Protein AF-A0A970D3V6-F1 (afdb_monomer)

Solvent-accessible surface area (backbone atoms only — not comparable to full-atom values): 8444 Å² total; per-residue (Å²): 132,86,83,73,54,70,71,57,51,52,51,54,49,54,52,52,52,50,53,51,51,52,51,53,50,52,52,57,68,70,56,86,76,81,55,72,66,57,55,46,49,31,16,37,18,35,19,80,87,49,75,57,81,50,61,59,94,87,51,93,81,61,72,63,50,63,55,101,52,91,76,58,68,65,60,57,50,52,28,45,12,22,45,81,93,48,47,77,53,58,67,43,29,50,59,35,32,76,75,45,95,59,78,54,64,64,36,56,51,45,29,49,54,30,36,77,39,47,75,44,77,59,76,62,60,63,46,51,54,54,52,51,53,48,52,53,49,53,52,50,53,66,73,74,106

Sequence (145 aa):
MNNLKPKTLFIFFFMLLFLQLALLLFYMYNKASYTPDEILSYGLSNSTKSLFLYPHPWKRNQKSTNFNDWIPGRTIEEYVTVQENERFSYKNTWQNQEQDTHPPLYYLILHTICSFFPETFSKWQGFSINILCFVLTQILLFTIG

Foldseek 3Di:
DDDDDPVRVVVVLVVVLVVVVVVLVVVLVVDDDDDPVLLLLLLLQAPPDDSDCADDPPDPDDDGRNPPDDDDPVNSLNSRAHAQVCQLVCPSSVVSVVVPPDDSVLSNQLSNLRSVVGSDDDSCSSVVVVSVVVVVVSVVVVVVD

Structure (mmCIF, N/CA/C/O backbone):
data_AF-A0A970D3V6-F1
#
_entry.id   AF-A0A970D3V6-F1
#
loop_
_atom_site.group_PDB
_atom_site.id
_atom_site.type_symbol
_atom_site.label_atom_id
_atom_site.label_alt_id
_atom_site.label_comp_id
_atom_site.label_asym_id
_atom_site.label_entity_id
_atom_site.label_seq_id
_atom_site.pdbx_PDB_ins_code
_atom_site.Cartn_x
_atom_site.Cartn_y
_atom_site.Cartn_z
_atom_site.occupancy
_atom_site.B_iso_or_equiv
_atom_site.auth_seq_id
_atom_site.auth_comp_id
_atom_site.auth_asym_id
_atom_site.auth_atom_id
_atom_site.pdbx_PDB_model_num
ATOM 1 N N . MET A 1 1 ? -18.665 6.112 39.360 1.00 42.66 1 MET A N 1
ATOM 2 C CA . MET A 1 1 ? -18.462 6.192 37.896 1.00 42.66 1 MET A CA 1
ATOM 3 C C . MET A 1 1 ? -19.825 6.032 37.248 1.00 42.66 1 MET A C 1
ATOM 5 O O . MET A 1 1 ? -20.491 5.047 37.533 1.00 42.66 1 MET A O 1
ATOM 9 N N . ASN A 1 2 ? -20.300 7.028 36.500 1.00 49.81 2 ASN A N 1
ATOM 10 C CA . ASN A 1 2 ? -21.618 6.961 35.863 1.00 49.81 2 ASN A CA 1
ATOM 11 C C . ASN A 1 2 ? -21.582 5.907 34.749 1.00 49.81 2 ASN A C 1
ATOM 13 O O . ASN A 1 2 ? -20.818 6.061 33.800 1.00 49.81 2 ASN A O 1
ATOM 17 N N . ASN A 1 3 ? -22.393 4.851 34.858 1.00 64.50 3 ASN A N 1
ATOM 18 C CA . ASN A 1 3 ? -22.535 3.853 33.799 1.00 64.50 3 ASN A CA 1
ATOM 19 C C . ASN A 1 3 ? -23.220 4.509 32.591 1.00 64.50 3 ASN A C 1
ATOM 21 O O . ASN A 1 3 ? -24.435 4.721 32.584 1.00 64.50 3 ASN A O 1
ATOM 25 N N . LEU A 1 4 ? -22.426 4.881 31.585 1.00 70.88 4 LEU A N 1
ATOM 26 C CA . LEU A 1 4 ? -22.928 5.371 30.305 1.00 70.88 4 LEU A CA 1
ATOM 27 C C . LEU A 1 4 ? -23.812 4.296 29.662 1.00 70.88 4 LEU A C 1
ATOM 29 O O . LEU A 1 4 ? -23.483 3.111 29.668 1.00 70.88 4 LEU A O 1
ATOM 33 N N . LYS A 1 5 ? -24.947 4.706 29.086 1.00 78.38 5 LYS A N 1
ATOM 34 C CA . LYS A 1 5 ? -25.810 3.789 28.329 1.00 78.38 5 LYS A CA 1
ATOM 35 C C . LYS A 1 5 ? -25.067 3.314 27.070 1.00 78.38 5 LYS A C 1
ATOM 37 O O . LYS A 1 5 ? -24.387 4.130 26.445 1.00 78.38 5 LYS A O 1
ATOM 42 N N . PRO A 1 6 ? -25.265 2.061 26.621 1.00 79.25 6 PRO A N 1
ATOM 43 C CA . PRO A 1 6 ? -24.527 1.493 25.488 1.00 79.25 6 PRO A CA 1
ATOM 44 C C . PRO A 1 6 ? -24.649 2.352 24.222 1.00 79.25 6 PRO A C 1
ATOM 46 O O . PRO A 1 6 ? -2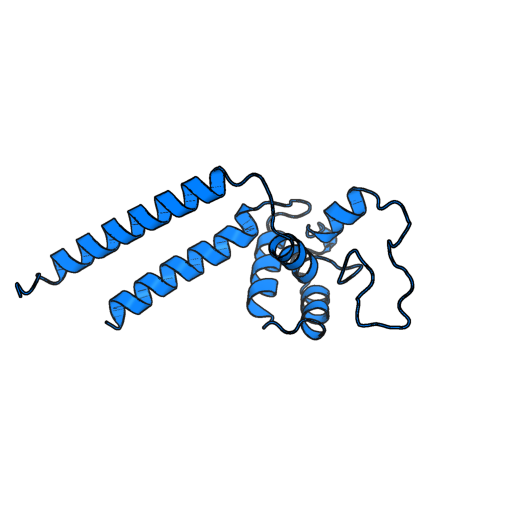3.652 2.654 23.580 1.00 79.25 6 PRO A O 1
ATOM 49 N N . LYS A 1 7 ? -25.848 2.870 23.920 1.00 85.88 7 LYS A N 1
ATOM 50 C CA . LYS A 1 7 ? -26.072 3.773 22.774 1.00 85.88 7 LYS A CA 1
ATOM 51 C C . LYS A 1 7 ? -25.219 5.045 22.827 1.00 85.88 7 LYS A C 1
ATOM 53 O O . LYS A 1 7 ? -24.722 5.491 21.802 1.00 85.88 7 LYS A O 1
ATOM 58 N N . THR A 1 8 ? -25.050 5.624 24.014 1.00 89.00 8 THR A N 1
ATOM 59 C CA . THR A 1 8 ? -24.238 6.829 24.210 1.00 89.00 8 THR A CA 1
ATOM 60 C C . THR A 1 8 ? -22.760 6.527 23.965 1.00 89.00 8 THR A C 1
ATOM 62 O O . THR A 1 8 ? -22.088 7.312 23.306 1.00 89.00 8 THR A O 1
ATOM 65 N N . LEU A 1 9 ? -22.276 5.367 24.417 1.00 90.44 9 LEU A N 1
ATOM 66 C CA . LEU A 1 9 ? -20.898 4.926 24.198 1.00 90.44 9 LEU A CA 1
ATOM 67 C C . LEU A 1 9 ? -20.578 4.736 22.703 1.00 90.44 9 LEU A C 1
ATOM 69 O O . LEU A 1 9 ? -19.562 5.243 22.236 1.00 90.44 9 LEU A O 1
ATOM 73 N N . PHE A 1 10 ? -21.471 4.094 21.940 1.00 92.62 10 PHE A N 1
ATOM 74 C CA . PHE A 1 10 ? -21.315 3.948 20.485 1.00 92.62 10 PHE A CA 1
ATOM 75 C C . PHE A 1 10 ? -21.230 5.301 19.769 1.00 92.62 10 PHE A C 1
ATOM 77 O O . PHE A 1 10 ? -20.381 5.484 18.900 1.00 92.62 10 PHE A O 1
ATOM 84 N N . ILE A 1 11 ? -22.083 6.262 20.139 1.00 94.31 11 ILE A N 1
ATOM 85 C CA . ILE A 1 11 ? -22.056 7.607 19.544 1.00 94.31 11 ILE A CA 1
ATOM 86 C C . ILE A 1 11 ? -20.701 8.274 19.800 1.00 94.31 11 ILE A C 1
ATOM 88 O O . ILE A 1 11 ? -20.082 8.767 18.860 1.00 94.31 11 ILE A O 1
ATOM 92 N N . PHE A 1 12 ? -20.211 8.242 21.044 1.00 94.88 12 PHE A N 1
ATOM 93 C CA . PHE A 1 12 ? -18.897 8.797 21.378 1.00 94.88 12 PHE A CA 1
ATOM 94 C C . PHE A 1 12 ? -17.765 8.119 20.603 1.00 94.88 12 PHE A C 1
ATOM 96 O O . PHE A 1 12 ? -16.889 8.812 20.087 1.00 94.88 12 PHE A O 1
ATOM 103 N N . PHE A 1 13 ? -17.804 6.792 20.471 1.00 95.56 13 PHE A N 1
ATOM 104 C CA . PHE A 1 13 ? -16.824 6.044 19.689 1.00 95.56 13 PHE A CA 1
ATOM 105 C C . PHE A 1 13 ? -16.799 6.489 18.222 1.00 95.56 13 PHE A C 1
ATOM 107 O O . PHE A 1 13 ? -15.741 6.856 17.716 1.00 95.56 13 PHE A O 1
ATOM 114 N N . PHE A 1 14 ? -17.952 6.531 17.546 1.00 95.94 14 PHE A N 1
ATOM 115 C CA . PHE A 1 14 ? -18.006 6.943 16.140 1.00 95.94 14 PHE A CA 1
ATOM 116 C C . PHE A 1 14 ? -17.614 8.409 15.935 1.00 95.94 14 PHE A C 1
ATOM 118 O O . PHE A 1 14 ? -16.956 8.725 14.946 1.00 95.94 14 PHE A O 1
ATOM 125 N N . MET A 1 15 ? -17.957 9.301 16.871 1.00 97.31 15 MET A N 1
ATOM 126 C CA . MET A 1 15 ? -17.492 10.692 16.836 1.00 97.31 15 MET A CA 1
ATOM 127 C C . MET A 1 15 ? -15.967 10.786 16.948 1.00 97.31 15 MET A C 1
ATOM 129 O O . MET A 1 15 ? -15.340 11.534 16.196 1.00 97.31 15 MET A O 1
ATOM 133 N N . LEU A 1 16 ? -15.363 10.020 17.860 1.00 97.19 16 LEU 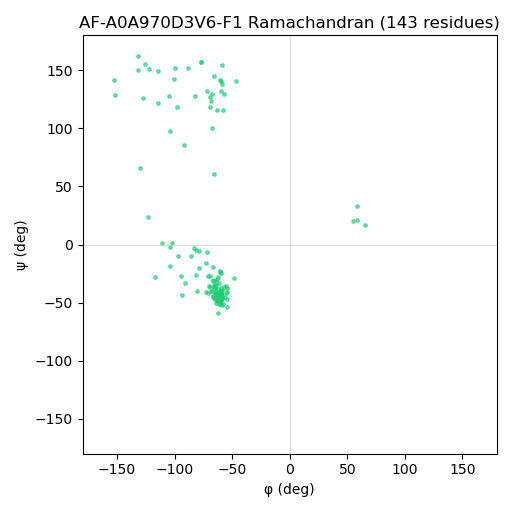A N 1
ATOM 134 C CA . LEU A 1 16 ? -13.914 9.999 18.043 1.00 97.19 16 LEU A CA 1
ATOM 135 C C . LEU A 1 16 ? -13.203 9.407 16.821 1.00 97.19 16 LEU A C 1
ATOM 137 O O . LEU A 1 16 ? -12.235 9.993 16.337 1.00 97.19 16 LEU A O 1
ATOM 141 N N . LEU A 1 17 ? -13.714 8.294 16.289 1.00 97.81 17 LEU A N 1
ATOM 142 C CA . LEU A 1 17 ? -13.193 7.664 15.079 1.00 97.81 17 LEU A CA 1
ATOM 143 C C . LEU A 1 17 ? -13.254 8.626 13.889 1.00 97.81 17 LEU A C 1
ATOM 145 O O . LEU A 1 17 ? -12.276 8.773 13.159 1.00 97.81 17 LEU A O 1
ATOM 149 N N . PHE A 1 18 ? -14.376 9.330 13.716 1.00 98.06 18 PHE A N 1
ATOM 150 C CA . PHE A 1 18 ? -14.522 10.333 12.665 1.00 98.06 18 PHE A CA 1
ATOM 151 C C . PHE A 1 18 ? -13.479 11.450 12.792 1.00 98.06 18 PHE A C 1
ATOM 153 O O . PHE A 1 18 ? -12.822 11.793 11.808 1.00 98.06 18 PHE A O 1
ATOM 160 N N . LEU A 1 19 ? -13.276 11.981 14.002 1.00 98.25 19 LEU A N 1
ATOM 161 C CA . LEU A 1 19 ? -12.268 13.011 14.255 1.00 98.25 19 LEU A CA 1
ATOM 162 C C . LEU A 1 19 ? -10.850 12.518 13.921 1.00 98.25 19 LEU A C 1
ATOM 164 O O . LEU A 1 19 ? -10.090 13.232 13.268 1.00 98.25 19 LEU A O 1
ATOM 168 N N . GLN A 1 20 ? -10.497 11.294 14.324 1.00 98.12 20 GLN A N 1
ATOM 169 C CA . GLN A 1 20 ? -9.201 10.686 14.007 1.00 98.12 20 GLN A CA 1
ATOM 170 C C . GLN A 1 20 ? -9.000 10.533 12.494 1.00 98.12 20 GLN A C 1
ATOM 172 O O . GLN A 1 20 ? -7.948 10.902 11.975 1.00 98.12 20 GLN A O 1
ATOM 177 N N . LEU A 1 21 ? -10.014 10.043 11.772 1.00 98.31 21 LEU A N 1
ATOM 178 C CA . LEU A 1 21 ? -9.956 9.898 10.316 1.00 98.31 21 LEU A CA 1
ATOM 179 C C . LEU A 1 21 ? -9.794 11.247 9.613 1.00 98.31 21 LEU A C 1
ATOM 181 O O . LEU A 1 21 ? -8.973 11.359 8.704 1.00 98.31 21 LEU A O 1
ATOM 185 N N . ALA A 1 22 ? -10.519 12.277 10.054 1.00 98.25 22 ALA A N 1
ATOM 186 C CA . ALA A 1 22 ? -10.388 13.625 9.510 1.00 98.25 22 ALA A CA 1
ATOM 187 C C . ALA A 1 22 ? -8.958 14.167 9.675 1.00 98.25 22 ALA A C 1
ATOM 189 O O . ALA A 1 22 ? -8.394 14.714 8.726 1.00 98.25 22 ALA A O 1
ATOM 190 N N . LEU A 1 23 ? -8.339 13.959 10.843 1.00 98.06 23 LEU A N 1
ATOM 191 C CA . LEU A 1 23 ? -6.950 14.355 11.090 1.00 98.06 23 LEU A CA 1
ATOM 192 C C . LEU A 1 23 ? -5.966 13.576 10.208 1.00 98.06 23 LEU A C 1
ATOM 194 O O . LEU A 1 23 ? -5.100 14.183 9.580 1.00 98.06 23 LEU A O 1
ATOM 198 N N . LEU A 1 24 ? -6.108 12.251 10.112 1.00 97.69 24 LEU A N 1
ATOM 199 C CA . LEU A 1 24 ? -5.240 11.420 9.271 1.00 97.69 24 LEU A CA 1
ATOM 200 C C . LEU A 1 24 ? -5.325 11.827 7.794 1.00 97.69 24 LEU A C 1
ATOM 202 O O . LEU A 1 24 ? -4.296 11.950 7.129 1.00 97.69 24 LEU A O 1
ATOM 206 N N . LEU A 1 25 ? -6.534 12.090 7.291 1.00 97.62 25 LEU A N 1
ATOM 207 C CA . LEU A 1 25 ? -6.756 12.577 5.929 1.00 97.62 25 LEU A CA 1
ATOM 208 C C . LEU A 1 25 ? -6.144 13.962 5.715 1.00 97.62 25 LEU A C 1
ATOM 210 O O . LEU A 1 25 ? -5.486 14.178 4.699 1.00 97.62 25 LEU A O 1
ATOM 214 N N . PHE A 1 26 ? -6.304 14.878 6.673 1.00 97.75 26 PHE A N 1
ATOM 215 C CA . PHE A 1 26 ? -5.708 16.211 6.612 1.00 97.75 26 PHE A CA 1
ATOM 216 C C . PHE A 1 26 ? -4.178 16.145 6.518 1.00 97.75 26 PHE A C 1
ATOM 218 O O . PHE A 1 26 ? -3.583 16.768 5.636 1.00 97.75 26 PHE A O 1
ATOM 225 N N . TYR A 1 27 ? -3.522 15.356 7.370 1.00 96.38 27 TYR A N 1
ATOM 226 C CA . TYR A 1 27 ? -2.065 15.213 7.319 1.00 96.38 27 TYR A CA 1
ATOM 227 C C . TYR A 1 27 ? -1.593 14.480 6.062 1.00 96.38 27 TYR A C 1
ATOM 229 O O . TYR A 1 27 ? -0.618 14.908 5.446 1.00 96.38 27 TYR A O 1
ATOM 237 N N . MET A 1 28 ? -2.292 13.425 5.627 1.00 96.38 28 MET A N 1
ATOM 238 C CA . MET A 1 28 ? -1.940 12.723 4.390 1.00 96.38 28 MET A CA 1
ATOM 239 C C . MET A 1 28 ? -2.090 13.629 3.166 1.00 96.38 28 MET A C 1
ATOM 241 O O . MET A 1 28 ? -1.227 13.632 2.288 1.00 96.38 28 MET A O 1
ATOM 245 N N . TYR A 1 29 ? -3.132 14.459 3.120 1.00 96.69 29 TYR A N 1
ATOM 246 C CA . TYR A 1 29 ? -3.323 15.435 2.052 1.00 96.69 29 TYR A CA 1
ATOM 247 C C . TYR A 1 29 ? -2.141 16.411 1.963 1.00 96.69 29 TYR A C 1
ATOM 249 O O . TYR A 1 29 ? -1.566 16.572 0.886 1.00 96.69 29 TYR A O 1
ATOM 257 N N . ASN A 1 30 ? -1.701 16.955 3.102 1.00 96.81 30 ASN A N 1
ATOM 258 C CA . ASN A 1 30 ? -0.584 17.904 3.189 1.00 96.81 30 ASN A CA 1
ATOM 259 C C . ASN A 1 30 ? 0.813 17.255 3.125 1.00 96.81 30 ASN A C 1
ATOM 261 O O . ASN A 1 30 ? 1.821 17.959 3.074 1.00 96.81 30 ASN A O 1
ATOM 265 N N . LYS A 1 31 ? 0.906 15.920 3.121 1.00 94.62 31 LYS A N 1
ATOM 266 C CA . LYS A 1 31 ? 2.183 15.204 3.036 1.00 94.62 31 LYS A CA 1
ATOM 267 C C . LYS A 1 31 ? 2.884 15.494 1.705 1.00 94.62 31 LYS A C 1
ATOM 269 O O . LYS A 1 31 ? 2.373 15.115 0.647 1.00 94.62 31 LYS A O 1
ATOM 274 N N . ALA A 1 32 ? 4.046 16.143 1.791 1.00 90.44 32 ALA A N 1
ATOM 275 C CA . ALA A 1 32 ? 4.849 16.574 0.645 1.00 90.44 32 ALA A CA 1
ATOM 276 C C . ALA A 1 32 ? 5.953 15.578 0.248 1.00 90.44 32 ALA A C 1
ATOM 278 O O . ALA A 1 32 ? 6.322 15.518 -0.921 1.00 90.44 32 ALA A O 1
ATOM 279 N N . SER A 1 33 ? 6.449 14.777 1.196 1.00 90.75 33 SER A N 1
ATOM 280 C CA . SER A 1 33 ? 7.588 13.877 0.976 1.00 90.75 33 SER A CA 1
ATOM 281 C C . SER A 1 33 ? 7.258 12.435 1.346 1.00 90.75 33 SER A C 1
ATOM 283 O O . SER A 1 33 ? 6.381 12.172 2.175 1.00 90.75 33 SER A O 1
ATOM 285 N N . TYR A 1 34 ? 7.982 11.502 0.733 1.00 91.06 34 TYR A N 1
ATOM 286 C CA . TYR A 1 34 ? 7.918 10.075 1.033 1.00 91.06 34 TYR A CA 1
ATOM 287 C C . TYR A 1 34 ? 9.090 9.668 1.912 1.00 91.06 34 TYR A C 1
ATOM 289 O O . TYR A 1 34 ? 10.203 10.173 1.750 1.00 91.06 34 TYR A O 1
ATOM 297 N N . THR A 1 35 ? 8.834 8.758 2.842 1.00 91.44 35 THR A N 1
ATOM 298 C CA . THR A 1 35 ? 9.899 8.088 3.576 1.00 91.44 35 THR A CA 1
ATOM 299 C C . THR A 1 35 ? 10.532 7.008 2.693 1.00 91.44 35 THR A C 1
ATOM 301 O O . THR A 1 35 ? 9.890 6.511 1.759 1.00 91.44 35 THR A O 1
ATOM 304 N N . PRO A 1 36 ? 11.786 6.614 2.971 1.00 90.25 36 PRO A N 1
ATOM 305 C CA . PRO A 1 36 ? 12.432 5.522 2.249 1.00 90.25 36 PRO A CA 1
ATOM 306 C C . PRO A 1 36 ? 11.613 4.227 2.270 1.00 90.25 36 PRO A C 1
ATOM 308 O O . PRO A 1 36 ? 11.467 3.588 1.232 1.00 90.25 36 PRO A O 1
ATOM 311 N N . ASP A 1 37 ? 11.014 3.885 3.413 1.00 90.25 37 ASP A N 1
ATOM 312 C CA . ASP A 1 37 ? 10.222 2.660 3.568 1.00 90.25 37 ASP A CA 1
ATOM 313 C C . ASP A 1 37 ? 8.931 2.671 2.737 1.00 90.25 37 ASP A C 1
ATOM 315 O O . ASP A 1 37 ? 8.503 1.626 2.249 1.00 90.25 37 ASP A O 1
ATOM 319 N N . GLU A 1 38 ? 8.323 3.843 2.508 1.00 93.56 38 GLU A N 1
ATOM 320 C CA . GLU A 1 38 ? 7.187 3.950 1.589 1.00 93.56 38 GLU A CA 1
ATOM 321 C C . GLU A 1 38 ? 7.624 3.613 0.166 1.00 93.56 38 GLU A C 1
ATOM 323 O O . GLU A 1 38 ? 7.018 2.754 -0.463 1.00 93.56 38 GLU A O 1
ATOM 328 N N . ILE A 1 39 ? 8.703 4.226 -0.326 1.00 93.75 39 ILE A N 1
ATOM 329 C CA . ILE A 1 39 ? 9.227 3.955 -1.674 1.00 93.75 39 ILE A CA 1
ATOM 330 C C . ILE A 1 39 ? 9.643 2.487 -1.820 1.00 93.75 39 ILE A C 1
ATOM 332 O O . ILE A 1 39 ? 9.345 1.857 -2.835 1.00 93.75 39 ILE A O 1
ATOM 336 N N . LEU A 1 40 ? 10.284 1.923 -0.794 1.00 92.44 40 LEU A N 1
ATOM 337 C CA . LEU A 1 40 ? 10.633 0.505 -0.751 1.00 92.44 40 LEU A CA 1
ATOM 338 C C . LEU A 1 40 ? 9.392 -0.387 -0.774 1.00 92.44 40 LEU A C 1
ATOM 340 O O . LEU A 1 40 ? 9.404 -1.388 -1.479 1.00 92.44 40 LEU A O 1
ATOM 344 N N . SER A 1 41 ? 8.301 -0.009 -0.104 1.00 95.06 41 SER A N 1
ATOM 345 C CA . SER A 1 41 ? 7.048 -0.772 -0.141 1.00 95.06 41 SER A CA 1
ATOM 346 C C . SER A 1 41 ? 6.491 -0.898 -1.560 1.00 95.06 41 SER A C 1
ATOM 348 O O . SER A 1 41 ? 6.089 -1.989 -1.964 1.00 95.06 41 SER A O 1
ATOM 350 N N . TYR A 1 42 ? 6.516 0.184 -2.347 1.00 95.94 42 TYR A N 1
ATOM 351 C CA . TYR A 1 42 ? 6.130 0.130 -3.763 1.00 95.94 42 TYR A CA 1
ATOM 352 C C . TYR A 1 42 ? 7.109 -0.700 -4.585 1.00 95.94 42 TYR A C 1
ATOM 354 O O . TYR A 1 42 ? 6.672 -1.559 -5.342 1.00 95.94 42 TYR A O 1
ATOM 362 N N . GLY A 1 43 ? 8.413 -0.501 -4.387 1.00 94.44 43 GLY A N 1
ATOM 363 C CA . GLY A 1 43 ? 9.459 -1.280 -5.050 1.00 94.44 43 GLY A CA 1
ATOM 364 C C . GLY A 1 43 ? 9.298 -2.783 -4.856 1.00 94.44 43 GLY A C 1
ATOM 365 O O . GLY A 1 43 ? 9.184 -3.540 -5.814 1.00 94.44 43 GLY A O 1
ATOM 366 N N . LEU A 1 44 ? 9.201 -3.212 -3.601 1.00 93.94 44 LEU A N 1
ATOM 367 C CA . LEU A 1 44 ? 9.019 -4.608 -3.220 1.00 93.94 44 LEU A CA 1
ATOM 368 C C . LEU A 1 44 ? 7.688 -5.186 -3.731 1.00 93.94 44 LEU A C 1
ATOM 370 O O . LEU A 1 44 ? 7.616 -6.380 -4.028 1.00 93.94 44 LEU A O 1
ATOM 374 N N . SER A 1 45 ? 6.653 -4.351 -3.870 1.00 96.12 45 SER A N 1
ATOM 375 C CA . SER A 1 45 ? 5.341 -4.771 -4.376 1.00 96.12 45 SER A CA 1
ATOM 376 C C . SER A 1 45 ? 5.285 -4.876 -5.901 1.00 96.12 45 SER A C 1
ATOM 378 O O . SER A 1 45 ? 4.655 -5.797 -6.419 1.00 96.12 45 SER A O 1
ATOM 380 N N . ASN A 1 46 ? 5.917 -3.944 -6.618 1.00 95.88 46 ASN A N 1
ATOM 381 C CA . ASN A 1 46 ? 5.653 -3.692 -8.038 1.00 95.88 46 ASN A CA 1
ATOM 382 C C . ASN A 1 46 ? 6.855 -3.964 -8.948 1.00 95.88 46 ASN A C 1
ATOM 384 O O . ASN A 1 46 ? 6.656 -4.326 -10.102 1.00 95.88 46 ASN A O 1
ATOM 388 N N . SER A 1 47 ? 8.087 -3.830 -8.451 1.00 92.81 47 SER A N 1
ATOM 389 C CA . 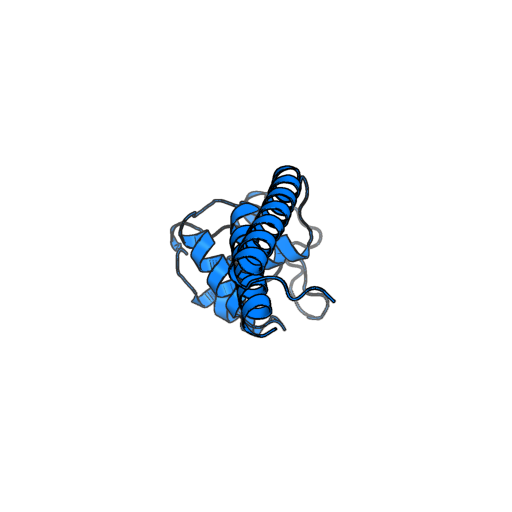SER A 1 47 ? 9.277 -3.954 -9.292 1.00 92.81 47 SER A CA 1
ATOM 390 C C . SER A 1 47 ? 9.474 -5.381 -9.796 1.00 92.81 47 SER A C 1
ATOM 392 O O . SER A 1 47 ? 9.517 -6.345 -9.026 1.00 92.81 47 SER A O 1
ATOM 394 N N . THR A 1 48 ? 9.671 -5.500 -11.107 1.00 89.00 48 THR A N 1
ATOM 395 C CA . THR A 1 48 ? 9.938 -6.767 -11.800 1.00 89.00 48 THR A CA 1
ATOM 396 C C . THR A 1 48 ? 11.403 -6.938 -12.195 1.00 89.00 48 THR A C 1
ATOM 398 O O . THR A 1 48 ? 11.857 -8.054 -12.443 1.00 89.00 48 THR A O 1
ATOM 401 N N . LYS A 1 49 ? 12.166 -5.839 -12.234 1.00 82.50 49 LYS A N 1
ATOM 402 C CA . LYS A 1 49 ? 13.558 -5.817 -12.709 1.00 82.50 49 LYS A CA 1
ATOM 403 C C . LYS A 1 49 ? 14.568 -5.983 -11.583 1.00 82.50 49 LYS A C 1
ATOM 405 O O . LYS A 1 49 ? 15.557 -6.699 -11.738 1.00 82.50 49 LYS A O 1
ATOM 410 N N . SER A 1 50 ? 14.355 -5.297 -10.463 1.00 77.69 50 SER A N 1
ATOM 411 C CA . SER A 1 50 ? 15.275 -5.338 -9.329 1.00 77.69 50 SER A CA 1
ATOM 412 C C . SER A 1 50 ? 14.567 -5.075 -8.008 1.00 77.69 50 SER A C 1
ATOM 414 O O . SER A 1 50 ? 13.708 -4.206 -7.909 1.00 77.69 50 SER A O 1
ATOM 416 N N . LEU A 1 51 ? 14.987 -5.796 -6.970 1.00 79.56 51 LEU A N 1
ATOM 417 C CA . LEU A 1 51 ? 14.452 -5.641 -5.617 1.00 79.56 51 LEU A CA 1
ATOM 418 C C . LEU A 1 51 ? 14.785 -4.276 -5.000 1.00 79.56 51 LEU A C 1
ATOM 420 O O . LEU A 1 51 ? 13.992 -3.715 -4.259 1.00 79.56 51 LEU A O 1
ATOM 424 N N . PHE A 1 52 ? 15.966 -3.747 -5.328 1.00 81.12 52 PHE A N 1
ATOM 425 C CA . PHE A 1 52 ? 16.467 -2.464 -4.852 1.00 81.12 52 PHE A CA 1
ATOM 426 C C . PHE A 1 52 ? 16.996 -1.650 -6.032 1.00 81.12 52 PHE A C 1
ATOM 428 O O . PHE A 1 52 ? 17.495 -2.209 -7.015 1.00 81.12 52 PHE A O 1
ATOM 435 N N . LEU A 1 53 ? 16.916 -0.323 -5.918 1.00 79.44 53 LEU A N 1
ATOM 436 C CA . LEU A 1 53 ? 17.539 0.612 -6.863 1.00 79.44 53 LEU A CA 1
ATOM 437 C C . LEU A 1 53 ? 19.030 0.845 -6.588 1.00 79.44 53 LEU A C 1
ATOM 439 O O . LEU A 1 53 ? 19.679 1.535 -7.364 1.00 79.44 53 LEU A O 1
ATOM 443 N N . TYR A 1 54 ? 19.564 0.282 -5.506 1.00 74.50 54 TYR A N 1
ATOM 444 C CA . TYR A 1 54 ? 20.947 0.431 -5.064 1.00 74.50 54 TYR A CA 1
ATOM 445 C C . TYR A 1 54 ? 21.557 -0.942 -4.727 1.00 74.50 54 TYR A C 1
ATOM 447 O O . TYR A 1 54 ? 20.818 -1.914 -4.534 1.00 74.50 54 TYR A O 1
ATOM 455 N N . PRO A 1 55 ? 22.897 -1.055 -4.648 1.00 68.88 55 PRO A N 1
ATOM 456 C CA . PRO A 1 55 ? 23.557 -2.305 -4.288 1.00 68.88 55 PRO A CA 1
ATOM 457 C C . PRO A 1 55 ? 23.123 -2.774 -2.906 1.00 68.88 55 PRO A C 1
ATOM 459 O O . PRO A 1 55 ? 23.147 -2.007 -1.943 1.00 68.88 55 PRO A O 1
ATOM 462 N N . HIS A 1 56 ? 22.766 -4.049 -2.784 1.00 65.38 56 HIS A N 1
ATOM 463 C CA . HIS A 1 56 ? 22.366 -4.584 -1.496 1.00 65.38 56 HIS A CA 1
ATOM 464 C C . HIS A 1 56 ? 23.577 -4.624 -0.546 1.00 65.38 56 HIS A C 1
ATOM 466 O O . HIS A 1 56 ? 24.560 -5.301 -0.867 1.00 65.38 56 HIS A O 1
ATOM 472 N N . PRO A 1 57 ? 23.521 -3.982 0.639 1.00 60.22 57 PRO A N 1
ATOM 473 C CA . PRO A 1 57 ? 24.688 -3.823 1.514 1.00 60.22 57 PRO A CA 1
ATOM 474 C C . PRO A 1 57 ? 25.303 -5.158 1.958 1.00 60.22 57 PRO A C 1
ATOM 476 O O . PRO A 1 57 ? 26.496 -5.238 2.234 1.00 60.22 57 PRO A O 1
ATOM 479 N N . TRP A 1 58 ? 24.507 -6.231 1.969 1.00 62.81 58 TRP A N 1
ATOM 480 C CA . TRP A 1 58 ? 24.924 -7.553 2.441 1.00 62.81 58 TRP A CA 1
ATOM 481 C C . TRP A 1 58 ? 25.255 -8.558 1.321 1.00 62.81 58 TRP A C 1
ATOM 483 O O . TRP A 1 58 ? 25.594 -9.702 1.617 1.00 62.81 58 TRP A O 1
ATOM 493 N N . LYS A 1 59 ? 25.177 -8.176 0.032 1.00 61.47 59 LYS A N 1
ATOM 494 C CA . LYS A 1 59 ? 25.556 -9.057 -1.096 1.00 61.47 59 LYS A CA 1
ATOM 495 C C . LYS A 1 59 ? 26.921 -8.649 -1.663 1.00 61.47 59 LYS A C 1
ATOM 497 O O . LYS A 1 59 ? 27.033 -7.769 -2.506 1.00 61.47 59 LYS A O 1
ATOM 502 N N . ARG A 1 60 ? 27.964 -9.361 -1.223 1.00 52.34 60 ARG A N 1
ATOM 503 C CA . ARG A 1 60 ? 29.392 -9.067 -1.473 1.00 52.34 60 ARG A CA 1
ATOM 504 C C . ARG A 1 60 ? 29.827 -9.051 -2.951 1.00 52.34 60 ARG A C 1
ATOM 506 O O . ARG A 1 60 ? 30.817 -8.409 -3.264 1.00 52.34 60 ARG A O 1
ATOM 513 N N . ASN A 1 61 ? 29.094 -9.736 -3.836 1.00 55.81 61 ASN A N 1
ATOM 514 C CA . ASN A 1 61 ? 29.428 -9.907 -5.261 1.00 55.81 61 ASN A CA 1
ATOM 515 C C . ASN A 1 61 ? 28.317 -9.409 -6.204 1.00 55.81 61 ASN A C 1
ATOM 517 O O . ASN A 1 61 ? 28.189 -9.900 -7.328 1.00 55.81 61 ASN A O 1
ATOM 521 N N . GLN A 1 62 ? 27.460 -8.488 -5.760 1.00 59.41 62 GLN A N 1
ATOM 522 C CA . GLN A 1 62 ? 26.493 -7.897 -6.680 1.00 59.41 62 GLN A CA 1
ATOM 523 C C . GLN A 1 62 ? 27.248 -6.960 -7.632 1.00 59.41 62 GLN A C 1
ATOM 525 O O . GLN A 1 62 ? 28.045 -6.137 -7.179 1.00 59.41 62 GLN A O 1
ATOM 530 N N . LYS A 1 63 ? 27.001 -7.069 -8.951 1.00 55.50 63 LYS A N 1
ATOM 531 C CA . LYS A 1 63 ? 27.327 -5.967 -9.870 1.00 55.50 63 LYS A CA 1
ATOM 532 C C . LYS A 1 63 ? 26.796 -4.689 -9.229 1.00 55.50 63 LYS A C 1
ATOM 534 O O . LYS A 1 63 ? 25.730 -4.720 -8.616 1.00 55.50 63 LYS A O 1
ATOM 539 N N . SER A 1 64 ? 27.544 -3.605 -9.345 1.00 56.31 64 SER A N 1
ATOM 540 C CA . SER A 1 64 ? 27.209 -2.276 -8.845 1.00 56.31 64 SER A CA 1
ATOM 541 C C . SER A 1 64 ? 25.995 -1.721 -9.607 1.00 56.31 64 SER A C 1
ATOM 543 O O . SER A 1 64 ? 26.103 -0.745 -10.336 1.00 56.31 64 SER A O 1
ATOM 545 N N . THR A 1 65 ? 24.847 -2.402 -9.533 1.00 62.16 65 THR A N 1
ATOM 546 C CA . THR A 1 65 ? 23.614 -2.020 -10.215 1.00 62.16 65 THR A CA 1
ATOM 547 C C . THR A 1 65 ? 23.268 -0.629 -9.736 1.00 62.16 65 THR A C 1
ATOM 549 O O . THR A 1 65 ? 23.025 -0.440 -8.543 1.00 62.16 65 THR A O 1
ATOM 552 N N . ASN A 1 66 ? 23.297 0.323 -10.668 1.00 65.38 66 ASN A N 1
ATOM 553 C CA . ASN A 1 66 ? 22.973 1.721 -10.428 1.00 65.38 66 ASN A CA 1
ATOM 554 C C . ASN A 1 66 ? 23.846 2.391 -9.350 1.00 65.38 66 ASN A C 1
ATOM 556 O O . ASN A 1 66 ? 23.375 3.246 -8.602 1.00 65.38 66 ASN A O 1
ATOM 560 N N . PHE A 1 67 ? 25.114 1.994 -9.239 1.00 70.25 67 PHE A N 1
ATOM 561 C CA . PHE A 1 67 ? 26.055 2.611 -8.309 1.00 70.25 67 PHE A CA 1
ATOM 562 C C . PHE A 1 67 ? 27.162 3.312 -9.080 1.00 70.25 67 PHE A C 1
ATOM 564 O O . PHE A 1 67 ? 27.877 2.679 -9.851 1.00 70.25 67 PHE A O 1
ATOM 571 N N . ASN A 1 68 ? 27.296 4.616 -8.829 1.00 74.38 68 ASN A N 1
ATOM 572 C CA . ASN A 1 68 ? 28.170 5.533 -9.565 1.00 74.38 68 ASN A CA 1
ATOM 573 C C . ASN A 1 68 ? 27.775 5.759 -11.042 1.00 74.38 68 ASN A C 1
ATOM 575 O O . ASN A 1 68 ? 28.573 6.287 -11.810 1.00 74.38 68 ASN A O 1
ATOM 579 N N . ASP A 1 69 ? 26.535 5.411 -11.406 1.00 77.62 69 ASP A N 1
ATOM 580 C CA . ASP A 1 69 ? 25.959 5.591 -12.740 1.00 77.62 69 ASP A CA 1
ATOM 581 C C . ASP A 1 69 ? 24.685 6.445 -12.678 1.00 77.62 69 ASP A C 1
ATOM 583 O O . ASP A 1 69 ? 23.954 6.441 -11.684 1.00 77.62 69 ASP A O 1
ATOM 587 N N . TRP A 1 70 ? 24.397 7.167 -13.763 1.00 84.75 70 TRP A N 1
ATOM 588 C CA . TRP A 1 70 ? 23.149 7.916 -13.901 1.00 84.75 70 TRP A CA 1
ATOM 589 C C . TRP A 1 70 ? 21.956 6.967 -14.044 1.00 84.75 70 TRP A C 1
ATOM 591 O O . TRP A 1 70 ? 21.928 6.122 -14.940 1.00 84.75 70 TRP A O 1
ATOM 601 N N . ILE A 1 71 ? 20.938 7.151 -13.202 1.00 84.81 71 ILE A N 1
ATOM 602 C CA . ILE A 1 71 ? 19.691 6.386 -13.256 1.00 84.81 71 ILE A CA 1
ATOM 603 C C . ILE A 1 71 ? 18.643 7.214 -14.011 1.00 84.81 71 ILE A C 1
ATOM 605 O O . ILE A 1 71 ? 18.282 8.300 -13.551 1.00 84.81 71 ILE A O 1
ATOM 609 N N . PRO A 1 72 ? 18.115 6.731 -15.150 1.00 89.25 72 PRO A N 1
ATOM 610 C CA . PRO A 1 72 ? 17.011 7.398 -15.831 1.00 89.25 72 PRO A CA 1
ATOM 611 C C . PRO A 1 72 ? 15.776 7.504 -14.927 1.00 89.25 72 PRO A C 1
ATOM 613 O O . PRO A 1 72 ? 15.424 6.543 -14.246 1.00 89.25 72 PRO A O 1
ATOM 616 N N . GLY A 1 73 ? 15.058 8.633 -14.978 1.00 90.62 73 GLY A N 1
ATOM 617 C CA . GLY A 1 73 ? 13.829 8.830 -14.192 1.00 90.62 73 GLY A CA 1
ATOM 618 C C . GLY A 1 73 ? 12.775 7.743 -14.437 1.00 90.62 73 GLY A C 1
ATOM 619 O O . GLY A 1 73 ? 12.156 7.267 -13.492 1.00 90.62 73 GLY A O 1
ATOM 620 N N . ARG A 1 74 ? 12.680 7.254 -15.679 1.00 91.50 74 ARG A N 1
ATOM 621 C CA . ARG A 1 74 ? 11.821 6.124 -16.057 1.00 91.50 74 ARG A CA 1
ATOM 622 C C . ARG A 1 74 ? 12.125 4.848 -15.267 1.00 91.50 74 ARG A C 1
ATOM 624 O O . ARG A 1 74 ? 11.210 4.123 -14.914 1.00 91.50 74 ARG A O 1
ATOM 631 N N . THR A 1 75 ? 13.390 4.580 -14.946 1.00 90.06 75 THR A N 1
ATOM 632 C CA . THR A 1 75 ? 13.763 3.415 -14.130 1.00 90.06 75 THR A CA 1
ATOM 633 C C . THR A 1 75 ? 13.209 3.530 -12.710 1.00 90.06 75 THR A C 1
ATOM 635 O O . THR A 1 75 ? 12.808 2.530 -12.124 1.00 90.06 75 THR A O 1
ATOM 638 N N . ILE A 1 76 ? 13.176 4.744 -12.154 1.00 89.94 76 ILE A N 1
ATOM 639 C CA . ILE A 1 76 ? 12.619 5.008 -10.820 1.00 89.94 76 ILE A CA 1
ATOM 640 C C . ILE A 1 76 ? 11.090 4.907 -10.859 1.00 89.94 76 ILE A C 1
ATOM 642 O O . ILE A 1 76 ? 10.489 4.331 -9.958 1.00 89.94 76 ILE A O 1
ATOM 646 N N . GLU A 1 77 ? 10.469 5.433 -11.911 1.00 93.69 77 GLU A N 1
ATOM 647 C CA . GLU A 1 77 ? 9.026 5.350 -12.140 1.00 93.69 77 GLU A CA 1
ATOM 648 C C . GLU A 1 77 ? 8.554 3.898 -12.281 1.00 93.69 77 GLU A C 1
ATOM 650 O O . GLU A 1 77 ? 7.666 3.464 -11.548 1.00 93.69 77 GLU A O 1
ATOM 655 N N . GLU A 1 78 ? 9.198 3.113 -13.146 1.00 94.38 78 GLU A N 1
ATOM 656 C CA . GLU A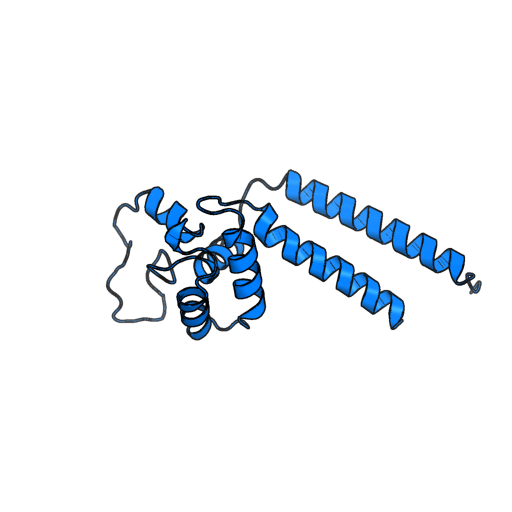 1 78 ? 8.910 1.685 -13.332 1.00 94.38 78 GLU A CA 1
ATOM 657 C C . GLU A 1 78 ? 9.160 0.871 -12.054 1.00 94.38 78 GLU A C 1
ATOM 659 O O . GLU A 1 78 ? 8.509 -0.142 -11.831 1.00 94.38 78 GLU A O 1
ATOM 664 N N . TYR A 1 79 ? 10.077 1.310 -11.188 1.00 94.12 79 TYR A N 1
ATOM 665 C CA . TYR A 1 79 ? 10.335 0.646 -9.911 1.00 94.12 79 TYR A CA 1
ATOM 666 C C . TYR A 1 79 ? 9.171 0.799 -8.924 1.00 94.12 79 TYR A C 1
ATOM 668 O O . TYR A 1 79 ? 8.882 -0.132 -8.177 1.00 94.12 79 TYR A O 1
ATOM 676 N N . VAL A 1 80 ? 8.490 1.951 -8.905 1.00 95.38 80 VAL A N 1
ATOM 677 C CA . VAL A 1 80 ? 7.390 2.213 -7.957 1.00 95.38 80 VAL A CA 1
ATOM 678 C C . VAL A 1 80 ? 5.994 1.960 -8.537 1.00 95.38 80 VAL A C 1
ATOM 680 O O . VAL A 1 80 ? 5.018 1.942 -7.784 1.00 95.38 80 VAL A O 1
ATOM 683 N N . THR A 1 81 ? 5.868 1.737 -9.845 1.00 96.81 81 THR A N 1
ATOM 684 C CA . THR A 1 81 ? 4.581 1.557 -10.537 1.00 96.81 81 THR A CA 1
ATOM 685 C C . THR A 1 81 ? 4.422 0.154 -11.111 1.00 96.81 81 THR A C 1
ATOM 687 O O . THR A 1 81 ? 5.389 -0.486 -11.505 1.00 96.81 81 THR A O 1
ATOM 690 N N . VAL A 1 82 ? 3.181 -0.331 -11.181 1.00 97.44 82 VAL A N 1
ATOM 691 C CA . VAL A 1 82 ? 2.851 -1.552 -11.933 1.00 97.44 82 VAL A CA 1
ATOM 692 C C . VAL A 1 82 ? 2.697 -1.182 -13.401 1.00 97.44 82 VAL A C 1
ATOM 694 O O . VAL A 1 82 ? 1.921 -0.279 -13.704 1.00 97.44 82 VAL A O 1
ATOM 697 N N . GLN A 1 83 ? 3.391 -1.865 -14.309 1.00 96.69 83 GLN A N 1
ATOM 698 C CA . GLN A 1 83 ? 3.218 -1.630 -15.745 1.00 96.69 83 GLN A CA 1
ATOM 699 C C . GLN A 1 83 ? 1.934 -2.290 -16.267 1.00 96.69 83 GLN A C 1
ATOM 701 O O . GLN A 1 83 ? 1.441 -3.257 -15.682 1.00 96.69 83 GLN A O 1
ATOM 706 N N . GLU A 1 84 ? 1.391 -1.810 -17.389 1.00 96.12 84 GLU A N 1
ATOM 707 C CA . GLU A 1 84 ? 0.118 -2.308 -17.941 1.00 96.12 84 GLU A CA 1
ATOM 708 C C . GLU A 1 84 ? 0.114 -3.834 -18.161 1.00 96.12 84 GLU A C 1
ATOM 710 O O . GLU A 1 84 ? -0.874 -4.516 -17.891 1.00 96.12 84 GLU A O 1
ATOM 715 N N . ASN A 1 85 ? 1.244 -4.396 -18.591 1.00 95.50 85 ASN A N 1
ATOM 716 C CA . ASN A 1 85 ? 1.424 -5.830 -18.829 1.00 95.50 85 ASN A CA 1
ATOM 717 C C . ASN A 1 85 ? 1.766 -6.648 -17.566 1.00 95.50 85 ASN A C 1
ATOM 719 O O . ASN A 1 85 ? 1.902 -7.867 -17.654 1.00 95.50 85 ASN A O 1
ATOM 723 N N . GLU A 1 86 ? 1.927 -6.002 -16.412 1.00 94.94 86 GLU A N 1
ATOM 724 C CA . GLU A 1 86 ? 2.321 -6.620 -15.137 1.00 94.94 86 GLU A CA 1
ATOM 725 C C . GLU A 1 86 ? 1.183 -6.616 -14.105 1.00 94.94 86 GLU A C 1
ATOM 727 O O . GLU A 1 86 ? 1.344 -7.100 -12.983 1.00 94.94 86 GLU A O 1
ATOM 732 N N . ARG A 1 87 ? 0.013 -6.093 -14.481 1.00 97.25 87 ARG A N 1
ATOM 733 C CA . ARG A 1 87 ? -1.171 -6.019 -13.624 1.00 97.25 87 ARG A CA 1
ATOM 734 C C . ARG A 1 87 ? -1.564 -7.404 -13.119 1.00 97.25 87 ARG A C 1
ATOM 736 O O . ARG A 1 87 ? -1.722 -8.342 -13.899 1.00 97.25 87 ARG A O 1
ATOM 743 N N . PHE A 1 88 ? -1.757 -7.512 -11.807 1.00 96.88 88 PHE A N 1
ATOM 744 C CA . PHE A 1 88 ? -2.140 -8.741 -11.108 1.00 96.88 88 PHE A CA 1
ATOM 745 C C . PHE A 1 88 ? -1.150 -9.907 -11.307 1.00 96.88 88 PHE A C 1
ATOM 747 O O . PHE A 1 88 ? -1.500 -11.072 -11.102 1.00 96.88 88 PHE A O 1
ATOM 754 N N . SER A 1 89 ? 0.101 -9.616 -11.683 1.00 95.12 89 SER A N 1
ATOM 755 C CA . SER A 1 89 ? 1.169 -10.608 -11.803 1.00 95.12 89 SER A CA 1
ATOM 756 C C . SER A 1 89 ? 1.953 -10.726 -10.495 1.00 95.12 89 SER A C 1
ATOM 758 O O . SER A 1 89 ? 3.046 -10.184 -10.329 1.00 95.12 89 SER A O 1
ATOM 760 N N . TYR A 1 90 ? 1.444 -11.552 -9.585 1.00 95.31 90 TYR A N 1
ATOM 761 C CA . TYR A 1 90 ? 2.020 -11.731 -8.248 1.00 95.31 90 TYR A CA 1
ATOM 762 C C . TYR A 1 90 ? 3.351 -12.492 -8.200 1.00 95.31 90 TYR A C 1
ATOM 764 O O . TYR A 1 90 ? 3.947 -12.592 -7.131 1.00 95.31 90 TYR A O 1
ATOM 772 N N . LYS A 1 91 ? 3.834 -13.043 -9.323 1.00 93.31 91 LYS A N 1
ATOM 773 C CA . LYS A 1 91 ? 5.077 -13.831 -9.350 1.00 93.31 91 LYS A CA 1
ATOM 774 C C . LYS A 1 91 ? 6.269 -13.023 -8.832 1.00 93.31 91 LYS A C 1
ATOM 776 O O . LYS A 1 91 ? 6.970 -13.485 -7.939 1.00 93.31 91 LYS A O 1
ATOM 781 N N . ASN A 1 92 ? 6.470 -11.822 -9.371 1.00 89.50 92 ASN A N 1
ATOM 782 C CA . ASN A 1 92 ? 7.609 -10.982 -8.999 1.00 89.50 92 ASN A CA 1
ATOM 783 C C . ASN A 1 92 ? 7.440 -10.433 -7.580 1.00 89.50 92 ASN A C 1
ATOM 785 O O . ASN A 1 92 ? 8.377 -10.501 -6.794 1.00 89.50 92 ASN A O 1
ATOM 789 N N . THR A 1 93 ? 6.227 -10.005 -7.211 1.00 92.12 93 THR A N 1
ATOM 790 C CA . THR A 1 93 ? 5.904 -9.602 -5.836 1.00 92.12 93 THR A CA 1
ATOM 791 C C . THR A 1 93 ? 6.254 -10.707 -4.842 1.00 92.12 93 THR A C 1
ATOM 793 O O . THR A 1 93 ? 6.923 -10.446 -3.853 1.00 92.12 93 THR A O 1
ATOM 796 N N . TRP A 1 94 ? 5.872 -11.956 -5.116 1.00 91.50 94 TRP A N 1
ATOM 797 C CA . TRP A 1 94 ? 6.181 -13.091 -4.248 1.00 91.50 94 TRP A CA 1
ATOM 798 C C . TRP A 1 94 ? 7.690 -13.332 -4.120 1.00 91.50 94 TRP A C 1
ATOM 800 O O . TRP A 1 94 ? 8.208 -13.421 -3.011 1.00 91.50 94 TRP A O 1
ATOM 810 N N . GLN A 1 95 ? 8.410 -13.361 -5.244 1.00 90.75 95 GLN A N 1
ATOM 811 C CA . GLN A 1 95 ? 9.868 -13.533 -5.257 1.00 90.75 95 GLN A CA 1
ATOM 812 C C . GLN A 1 95 ? 10.605 -12.399 -4.533 1.00 90.75 95 GLN A C 1
ATOM 814 O O . GLN A 1 95 ? 11.642 -12.631 -3.911 1.00 90.75 95 GLN A O 1
ATOM 819 N N . ASN A 1 96 ? 10.070 -11.179 -4.589 1.00 90.56 96 ASN A N 1
ATOM 820 C CA . ASN A 1 96 ? 10.606 -10.051 -3.839 1.00 90.56 96 ASN A CA 1
ATOM 821 C C . ASN A 1 96 ? 10.462 -10.278 -2.329 1.00 90.56 96 ASN A C 1
ATOM 823 O O . ASN A 1 96 ? 11.408 -10.038 -1.583 1.00 90.56 96 ASN A O 1
ATOM 827 N N . GLN A 1 97 ? 9.314 -10.803 -1.890 1.00 91.00 97 GLN A N 1
ATOM 828 C CA . GLN A 1 97 ? 9.051 -11.091 -0.478 1.00 91.00 97 GLN A CA 1
ATOM 829 C C . GLN A 1 97 ? 9.851 -12.274 0.067 1.00 91.00 97 GLN A C 1
ATOM 831 O O . GLN A 1 97 ? 10.189 -12.277 1.241 1.00 91.00 97 GLN A O 1
ATOM 836 N N . GLU A 1 98 ? 10.240 -13.243 -0.767 1.00 88.81 98 GLU A N 1
ATOM 837 C CA . GLU A 1 98 ? 11.178 -14.303 -0.354 1.00 88.81 98 GLU A CA 1
ATOM 838 C C . GLU A 1 98 ? 12.546 -13.749 0.084 1.00 88.81 98 GLU A C 1
ATOM 840 O O . GLU A 1 98 ? 13.286 -14.415 0.809 1.00 88.81 98 GLU A O 1
ATOM 845 N N . GLN A 1 99 ? 12.897 -12.541 -0.367 1.00 83.19 99 GLN A N 1
ATOM 846 C CA . GLN A 1 99 ? 14.132 -11.844 -0.003 1.00 83.19 99 GLN A CA 1
ATOM 847 C C . GLN A 1 99 ? 13.912 -10.712 1.009 1.00 83.19 99 GLN A C 1
ATOM 849 O O . GLN A 1 99 ? 14.893 -10.087 1.419 1.00 83.19 99 GLN A O 1
ATOM 854 N N . ASP A 1 100 ? 12.666 -10.453 1.409 1.00 83.38 100 ASP A N 1
ATOM 855 C CA . ASP A 1 100 ? 12.315 -9.510 2.466 1.00 83.38 100 ASP A CA 1
ATOM 856 C C . ASP A 1 100 ? 12.051 -10.262 3.781 1.00 83.38 100 ASP A C 1
ATOM 858 O O . ASP A 1 100 ? 11.672 -11.431 3.803 1.00 83.38 100 ASP A O 1
ATOM 862 N N . THR A 1 101 ? 12.276 -9.601 4.914 1.00 86.12 101 THR A N 1
ATOM 863 C CA . THR A 1 101 ? 12.025 -10.193 6.238 1.00 86.12 101 THR A CA 1
ATOM 864 C C . THR A 1 101 ? 10.578 -10.034 6.699 1.00 86.12 101 THR A C 1
ATOM 866 O O . THR A 1 101 ? 10.190 -10.602 7.722 1.00 86.12 101 THR A O 1
ATOM 869 N N . HIS A 1 102 ? 9.783 -9.234 5.988 1.00 85.81 102 HIS A N 1
ATOM 870 C CA . HIS A 1 102 ? 8.409 -8.923 6.359 1.00 85.81 102 HIS A CA 1
ATOM 871 C C . HIS A 1 102 ? 7.414 -9.940 5.779 1.00 85.81 102 HIS A C 1
ATOM 873 O O . HIS A 1 102 ? 7.642 -10.513 4.715 1.00 85.81 102 HIS A O 1
ATOM 879 N N . PRO A 1 103 ? 6.267 -10.163 6.445 1.00 91.38 103 PRO A N 1
ATOM 880 C CA . PRO A 1 103 ? 5.204 -10.986 5.883 1.00 91.38 103 PRO A CA 1
ATOM 881 C C . PRO A 1 103 ? 4.655 -10.411 4.561 1.00 91.38 103 PRO A C 1
ATOM 883 O O . PRO A 1 103 ? 4.410 -9.205 4.469 1.00 91.38 103 PRO A O 1
ATOM 886 N N . PRO A 1 104 ? 4.333 -11.258 3.565 1.00 93.69 104 PRO A N 1
ATOM 887 C CA . PRO A 1 104 ? 4.038 -10.812 2.199 1.00 93.69 104 PRO A CA 1
ATOM 888 C C . PRO A 1 104 ? 2.683 -10.106 2.032 1.00 93.69 104 PRO A C 1
ATOM 890 O O . PRO A 1 104 ? 2.440 -9.465 1.011 1.00 93.69 104 PRO A O 1
ATOM 893 N N . LEU A 1 105 ? 1.774 -10.230 3.006 1.00 95.56 105 LEU A N 1
ATOM 894 C CA . LEU A 1 105 ? 0.371 -9.825 2.868 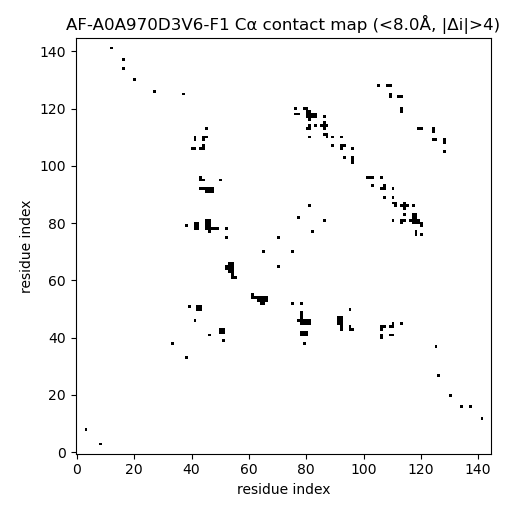1.00 95.56 105 LEU A CA 1
ATOM 895 C C . LEU A 1 105 ? 0.205 -8.354 2.461 1.00 95.56 105 LEU A C 1
ATOM 897 O O . LEU A 1 105 ? -0.579 -8.057 1.562 1.00 95.56 105 LEU A O 1
ATOM 901 N N . TYR A 1 106 ? 0.948 -7.444 3.096 1.00 96.44 106 TYR A N 1
ATOM 902 C CA . TYR A 1 106 ? 0.860 -6.013 2.796 1.00 96.44 106 TYR A CA 1
ATOM 903 C C . TYR A 1 106 ? 1.212 -5.724 1.331 1.00 96.44 106 TYR A C 1
ATOM 905 O O . TYR A 1 106 ? 0.475 -5.026 0.638 1.00 96.44 106 TYR A O 1
ATOM 913 N N . TYR A 1 107 ? 2.292 -6.328 0.841 1.00 96.69 107 TYR A N 1
ATOM 914 C CA . TYR A 1 107 ? 2.808 -6.127 -0.511 1.00 96.69 107 TYR A CA 1
ATOM 915 C C . TYR A 1 107 ? 1.898 -6.731 -1.580 1.00 96.69 107 TYR A C 1
ATOM 917 O O . TYR A 1 107 ? 1.700 -6.136 -2.635 1.00 96.69 107 TYR A O 1
ATOM 925 N N . LEU A 1 108 ? 1.270 -7.876 -1.295 1.00 97.06 108 LEU A N 1
ATOM 926 C CA . LEU A 1 108 ? 0.264 -8.466 -2.182 1.00 97.06 108 LEU A CA 1
ATOM 927 C C . LEU A 1 108 ? -0.971 -7.562 -2.315 1.00 97.06 108 LEU A C 1
ATOM 929 O O . LEU A 1 108 ? -1.486 -7.369 -3.420 1.00 97.06 108 LEU A O 1
ATOM 933 N N . ILE A 1 109 ? -1.436 -6.969 -1.210 1.00 98.00 109 ILE A N 1
ATOM 934 C CA . ILE A 1 109 ? -2.550 -6.009 -1.231 1.00 98.00 109 ILE A CA 1
ATOM 935 C C . ILE A 1 109 ? -2.137 -4.742 -1.987 1.00 98.00 109 ILE A C 1
ATOM 937 O O . ILE A 1 109 ? -2.880 -4.284 -2.856 1.00 98.00 109 ILE A O 1
ATOM 941 N N . LEU A 1 110 ? -0.947 -4.203 -1.714 1.00 98.06 110 LEU A N 1
ATOM 942 C CA . LEU A 1 110 ? -0.449 -3.003 -2.383 1.00 98.06 110 LEU A CA 1
ATOM 943 C C . LEU A 1 110 ? -0.289 -3.215 -3.891 1.00 98.06 110 LEU A C 1
ATOM 945 O O . LEU A 1 110 ? -0.768 -2.386 -4.664 1.00 98.06 110 LEU A O 1
ATOM 949 N N . HIS A 1 111 ? 0.280 -4.346 -4.318 1.00 97.94 111 HIS A N 1
ATOM 950 C CA . HIS A 1 111 ? 0.367 -4.718 -5.732 1.00 97.94 111 HIS A CA 1
ATOM 951 C C . HIS A 1 111 ? -1.019 -4.822 -6.379 1.00 97.94 111 HIS A C 1
ATOM 953 O O . HIS A 1 111 ? -1.225 -4.353 -7.498 1.00 97.94 111 HIS A O 1
ATOM 959 N N . THR A 1 112 ? -1.999 -5.380 -5.662 1.00 98.19 112 THR A N 1
ATOM 960 C CA . THR A 1 112 ? -3.386 -5.475 -6.141 1.00 98.19 112 THR A CA 1
ATOM 961 C C . THR A 1 112 ? -3.994 -4.091 -6.359 1.00 98.19 112 THR A C 1
ATOM 963 O O . THR A 1 112 ? -4.576 -3.840 -7.410 1.00 98.19 112 THR A O 1
ATOM 966 N N . ILE A 1 113 ? -3.820 -3.168 -5.407 1.00 98.25 113 ILE A N 1
ATOM 967 C CA . ILE A 1 113 ? -4.297 -1.785 -5.534 1.00 98.25 113 ILE A CA 1
ATOM 968 C C . ILE A 1 113 ? -3.599 -1.088 -6.706 1.00 98.25 113 ILE A C 1
ATOM 970 O O . ILE A 1 113 ? -4.272 -0.488 -7.540 1.00 98.25 113 ILE A O 1
ATOM 974 N N . CYS A 1 114 ? -2.275 -1.205 -6.820 1.00 98.12 114 CYS A N 1
ATOM 975 C CA . CYS A 1 114 ? -1.518 -0.607 -7.922 1.00 98.12 114 CYS A CA 1
ATOM 976 C C . CYS A 1 114 ? -1.905 -1.206 -9.284 1.00 98.12 114 CYS A C 1
ATOM 978 O O . CYS A 1 114 ? -1.947 -0.489 -10.274 1.00 98.12 114 CYS A O 1
ATOM 980 N N . SER A 1 115 ? -2.290 -2.482 -9.342 1.00 98.00 115 SER A N 1
ATOM 981 C CA . SER A 1 115 ? -2.760 -3.139 -10.571 1.00 98.00 115 SER A CA 1
ATOM 982 C C . SER A 1 115 ? -4.095 -2.590 -11.093 1.00 98.00 115 SER A C 1
ATOM 984 O O . SER A 1 115 ? -4.412 -2.761 -12.272 1.00 98.00 115 SER A O 1
ATOM 986 N N . PHE A 1 116 ? -4.889 -1.908 -10.262 1.00 98.00 116 PHE A N 1
ATOM 987 C CA . PHE A 1 116 ? -6.055 -1.148 -10.734 1.00 98.00 116 PHE A CA 1
ATOM 988 C C . PHE A 1 116 ? -5.680 0.211 -11.341 1.00 98.00 116 PHE A C 1
ATOM 990 O O . PHE A 1 116 ? -6.465 0.754 -12.114 1.00 98.00 116 PHE A O 1
ATOM 997 N N . PHE A 1 117 ? -4.491 0.730 -11.025 1.00 97.38 117 PHE A N 1
ATOM 998 C CA . PHE A 1 117 ? -3.980 2.032 -11.458 1.00 97.38 117 PHE A CA 1
ATOM 999 C C . PHE A 1 117 ? -2.564 1.875 -12.046 1.00 97.38 117 PHE A C 1
ATOM 1001 O O . PHE A 1 117 ? -1.592 2.333 -11.436 1.00 97.38 117 PHE A O 1
ATOM 1008 N N . PRO A 1 118 ? -2.432 1.175 -13.187 1.00 96.81 118 PRO A N 1
ATOM 1009 C CA . PRO A 1 118 ? -1.141 0.950 -13.829 1.00 96.81 118 PRO A CA 1
ATOM 1010 C C . PRO A 1 118 ? -0.455 2.274 -14.192 1.00 96.81 118 PRO A C 1
ATOM 1012 O O . PRO A 1 118 ? -1.104 3.313 -14.333 1.00 96.81 118 PRO A O 1
ATOM 1015 N N . GLU A 1 119 ? 0.875 2.231 -14.278 1.00 96.88 119 GLU A N 1
ATOM 1016 C CA . GLU A 1 119 ? 1.758 3.355 -14.631 1.00 96.88 119 GLU A CA 1
ATOM 1017 C C . GLU A 1 119 ? 1.557 4.596 -13.739 1.00 96.88 119 GLU A C 1
ATOM 1019 O O . GLU A 1 119 ? 1.926 5.713 -14.087 1.00 96.88 119 GLU A O 1
ATOM 1024 N N . THR A 1 120 ? 0.964 4.411 -12.553 1.00 96.81 120 THR A N 1
ATOM 1025 C CA . THR A 1 120 ? 0.607 5.500 -11.645 1.00 96.81 120 THR A CA 1
ATOM 1026 C C . THR A 1 120 ? 1.168 5.252 -10.255 1.00 96.81 120 THR A C 1
ATOM 1028 O O . THR A 1 120 ? 0.881 4.239 -9.614 1.00 96.81 120 THR A O 1
ATOM 1031 N N . PHE A 1 121 ? 1.916 6.231 -9.750 1.00 95.94 121 PHE A N 1
ATOM 1032 C CA . PHE A 1 121 ? 2.398 6.265 -8.375 1.00 95.94 121 PHE A CA 1
ATOM 1033 C C . PHE A 1 121 ? 1.598 7.276 -7.551 1.00 95.94 121 PHE A C 1
ATOM 1035 O O . PHE A 1 121 ? 1.463 8.439 -7.936 1.00 95.94 121 PHE A O 1
ATOM 1042 N N . SER A 1 122 ? 1.069 6.857 -6.400 1.00 95.56 122 SER A N 1
ATOM 1043 C CA . SER A 1 122 ? 0.253 7.732 -5.558 1.00 95.56 122 SER A CA 1
ATOM 1044 C C . SER A 1 122 ? 0.330 7.362 -4.083 1.00 95.56 122 SER A C 1
ATOM 1046 O O . SER A 1 122 ? -0.006 6.244 -3.710 1.00 95.56 122 SER A O 1
ATOM 1048 N N . LYS A 1 123 ? 0.614 8.339 -3.205 1.00 94.94 123 LYS A N 1
ATOM 1049 C CA . LYS A 1 123 ? 0.547 8.173 -1.735 1.00 94.94 123 LYS A CA 1
ATOM 1050 C C . LYS A 1 123 ? -0.749 7.528 -1.238 1.00 94.94 123 LYS A C 1
ATOM 1052 O O . LYS A 1 123 ? -0.741 6.845 -0.216 1.00 94.94 123 LYS A O 1
ATOM 1057 N N . TRP A 1 124 ? -1.851 7.721 -1.960 1.00 96.75 124 TRP A N 1
ATOM 1058 C CA . TRP A 1 124 ? -3.162 7.204 -1.584 1.00 96.75 124 TRP A CA 1
ATOM 1059 C C . TRP A 1 124 ? -3.271 5.680 -1.693 1.00 96.75 124 TRP A C 1
ATOM 1061 O O . TRP A 1 124 ? -4.035 5.093 -0.930 1.00 96.75 124 TRP A O 1
ATOM 1071 N N . GLN A 1 125 ? -2.496 5.033 -2.572 1.00 97.12 125 GLN A N 1
ATOM 1072 C CA . GLN A 1 125 ? -2.543 3.578 -2.759 1.00 97.12 125 GLN A CA 1
ATOM 1073 C C . GLN A 1 125 ? -2.127 2.865 -1.459 1.00 97.12 125 GLN A C 1
ATOM 1075 O O . GLN A 1 125 ? -2.944 2.179 -0.848 1.00 97.12 125 GLN A O 1
ATOM 1080 N N . GLY A 1 126 ? -0.91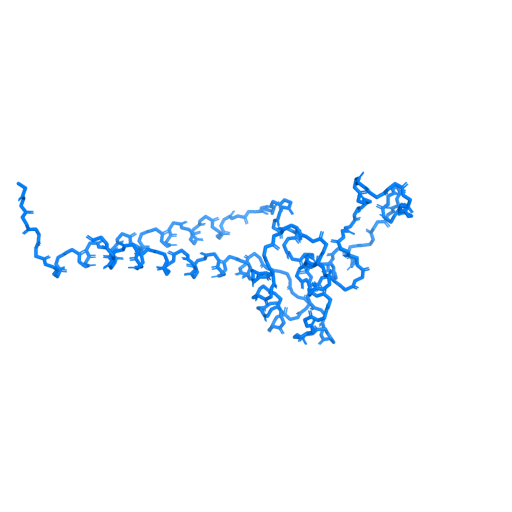6 3.123 -0.958 1.00 96.06 126 GLY A N 1
ATOM 1081 C CA . GLY A 1 126 ? -0.438 2.586 0.325 1.00 96.06 126 GLY A CA 1
ATOM 1082 C C . GLY A 1 126 ? -1.209 3.108 1.542 1.00 96.06 126 GLY A C 1
ATOM 1083 O O . GLY A 1 126 ? -1.498 2.351 2.471 1.00 96.06 126 GLY A O 1
ATOM 1084 N N . PHE A 1 127 ? -1.615 4.384 1.535 1.00 96.75 127 PHE A N 1
ATOM 1085 C CA . PHE A 1 127 ? -2.381 4.959 2.646 1.00 96.75 127 PHE A CA 1
ATOM 1086 C C . PHE A 1 127 ? -3.754 4.309 2.836 1.00 96.75 127 PHE A C 1
ATOM 1088 O O . PHE A 1 127 ? -4.199 4.156 3.973 1.00 96.75 127 PHE A O 1
ATOM 1095 N N . SER A 1 128 ? -4.418 3.906 1.750 1.00 96.94 128 SER A N 1
ATOM 1096 C CA . SER A 1 128 ? -5.734 3.266 1.823 1.00 96.94 128 SER A CA 1
ATOM 1097 C C . SER A 1 128 ? -5.708 1.968 2.642 1.00 96.94 128 SER A C 1
ATOM 1099 O O . SER A 1 128 ? -6.615 1.735 3.442 1.00 96.94 128 SER A O 1
ATOM 1101 N N . ILE A 1 129 ? -4.625 1.188 2.533 1.00 97.69 129 ILE A N 1
ATOM 1102 C CA . ILE A 1 129 ? -4.398 -0.028 3.327 1.00 97.69 129 ILE A CA 1
ATOM 1103 C C . ILE A 1 129 ? -4.296 0.335 4.809 1.00 97.69 129 ILE A C 1
ATOM 1105 O O . ILE A 1 129 ? -4.978 -0.248 5.650 1.00 97.69 129 ILE A O 1
ATOM 1109 N N . ASN A 1 130 ? -3.482 1.345 5.124 1.00 96.00 130 ASN A N 1
ATOM 1110 C CA . ASN A 1 130 ? -3.248 1.775 6.500 1.00 96.00 130 ASN A CA 1
ATOM 1111 C C . ASN A 1 130 ? -4.534 2.299 7.156 1.00 96.00 130 ASN A C 1
ATOM 1113 O O . ASN A 1 130 ? -4.819 1.948 8.300 1.00 96.00 130 ASN A O 1
ATOM 1117 N N . ILE A 1 131 ? -5.336 3.091 6.435 1.00 97.69 131 ILE A N 1
ATOM 1118 C CA . ILE A 1 131 ? -6.631 3.588 6.927 1.00 97.69 131 ILE A CA 1
ATOM 1119 C C . ILE A 1 131 ? -7.618 2.449 7.161 1.00 97.69 131 ILE A C 1
ATOM 1121 O O . ILE A 1 131 ? -8.286 2.434 8.195 1.00 97.69 131 ILE A O 1
ATOM 1125 N N . LEU A 1 132 ? -7.698 1.483 6.246 1.00 97.62 132 LEU A N 1
ATOM 1126 C CA . LEU A 1 132 ? -8.580 0.333 6.415 1.00 97.62 132 LEU A CA 1
ATOM 1127 C C . LEU A 1 132 ? -8.199 -0.471 7.668 1.00 97.62 132 LEU A C 1
ATOM 1129 O O . LEU A 1 132 ? -9.052 -0.722 8.520 1.00 97.62 132 LEU A O 1
ATOM 1133 N N . CYS A 1 133 ? -6.915 -0.806 7.826 1.00 97.50 133 CYS A N 1
ATOM 1134 C CA . CYS A 1 133 ? -6.406 -1.509 9.005 1.00 97.50 133 CYS A CA 1
ATOM 1135 C C . CYS A 1 133 ? -6.642 -0.720 10.301 1.00 97.50 133 CYS A C 1
ATOM 1137 O O . CYS A 1 133 ? -7.018 -1.307 11.317 1.00 97.50 133 CYS A O 1
ATOM 1139 N N . PHE A 1 134 ? -6.470 0.605 10.270 1.00 98.00 134 PHE A N 1
ATOM 1140 C CA . PHE A 1 134 ? -6.742 1.479 11.408 1.00 98.00 134 PHE A CA 1
ATOM 1141 C C . PHE A 1 134 ? -8.213 1.402 11.840 1.00 98.00 134 PHE A C 1
ATOM 1143 O O . PHE A 1 134 ? -8.488 1.131 13.007 1.00 98.00 134 PHE A O 1
ATOM 1150 N N . VAL A 1 135 ? -9.159 1.563 10.907 1.00 98.06 135 VAL A N 1
ATOM 1151 C CA . VAL A 1 135 ? -10.603 1.493 11.202 1.00 98.06 135 VAL A CA 1
ATOM 1152 C C . VAL A 1 135 ?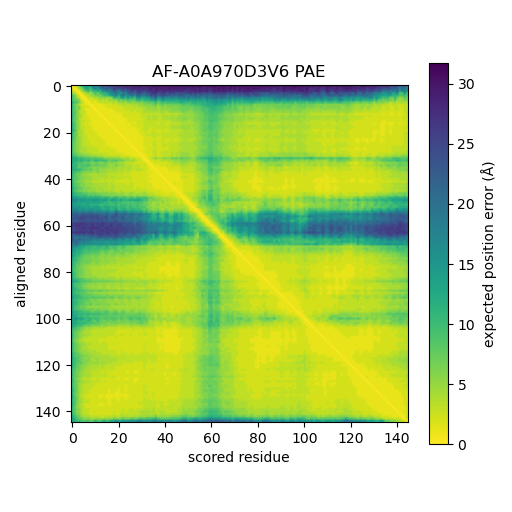 -10.992 0.123 11.754 1.00 98.06 135 VAL A C 1
ATOM 1154 O O . VAL A 1 135 ? -11.675 0.048 12.775 1.00 98.06 135 VAL A O 1
ATOM 1157 N N . LEU A 1 136 ? -10.529 -0.958 11.118 1.00 97.50 136 LEU A N 1
ATOM 1158 C CA . LEU A 1 136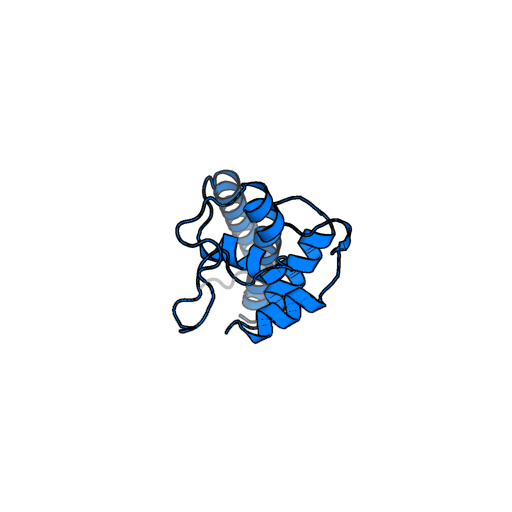 ? -10.812 -2.322 11.571 1.00 97.50 136 LEU A CA 1
ATOM 1159 C C . LEU A 1 136 ? -10.283 -2.562 12.988 1.00 97.50 136 LEU A C 1
ATOM 1161 O O . LEU A 1 136 ? -11.000 -3.103 13.826 1.00 97.50 136 LEU A O 1
ATOM 1165 N N . THR A 1 137 ? -9.067 -2.100 13.280 1.00 97.12 137 THR A N 1
ATOM 1166 C CA . THR A 1 137 ? -8.465 -2.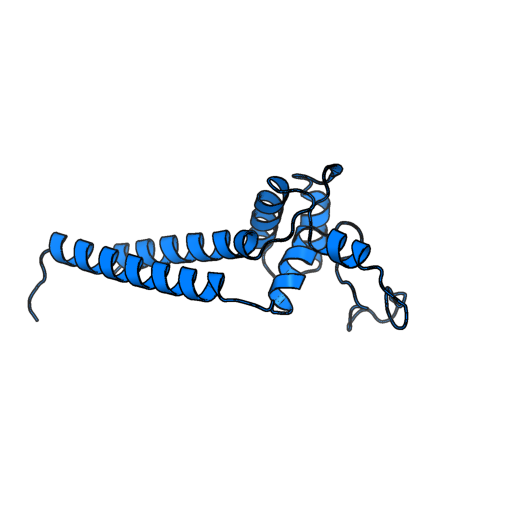229 14.613 1.00 97.12 137 THR A CA 1
ATOM 1167 C C . THR A 1 137 ? -9.268 -1.463 15.664 1.00 97.12 137 THR A C 1
ATOM 1169 O O . THR A 1 137 ? -9.537 -2.008 16.730 1.00 97.12 137 THR A O 1
ATOM 1172 N N . GLN A 1 138 ? -9.710 -0.235 15.371 1.00 96.94 138 GLN A N 1
ATOM 1173 C CA . GLN A 1 138 ? -10.539 0.552 16.293 1.00 96.94 138 GLN A CA 1
ATOM 1174 C C . GLN A 1 138 ? -11.872 -0.144 16.601 1.00 96.94 138 GLN A C 1
ATOM 1176 O O . GLN A 1 138 ? -12.272 -0.215 17.761 1.00 96.94 138 GLN A O 1
ATOM 1181 N N . ILE A 1 139 ? -12.542 -0.695 15.581 1.00 96.12 139 ILE A N 1
ATOM 1182 C CA . ILE A 1 139 ? -13.799 -1.437 15.759 1.00 96.12 139 ILE A CA 1
ATOM 1183 C C . ILE A 1 139 ? -13.566 -2.687 16.613 1.00 96.12 139 ILE A C 1
ATOM 1185 O O . ILE A 1 139 ? -14.308 -2.914 17.564 1.00 96.12 139 ILE A O 1
ATOM 1189 N N . LEU A 1 140 ? -12.525 -3.469 16.313 1.00 96.31 140 LEU A N 1
ATOM 1190 C CA . LEU A 1 140 ? -12.199 -4.681 17.068 1.00 96.31 140 LEU A CA 1
ATOM 1191 C C . LEU A 1 140 ? -11.913 -4.367 18.538 1.00 96.31 140 LEU A C 1
ATOM 1193 O O . LEU A 1 140 ? -12.495 -4.997 19.420 1.00 96.31 140 LEU A O 1
ATOM 1197 N N . LEU A 1 141 ? -11.082 -3.359 18.809 1.00 94.88 141 LEU A N 1
ATOM 1198 C CA . LEU A 1 141 ? -10.776 -2.930 20.174 1.00 94.88 141 LEU A CA 1
ATOM 1199 C C . LEU A 1 141 ? -12.032 -2.486 20.929 1.00 94.88 141 LEU A C 1
ATOM 1201 O O . LEU A 1 141 ? -12.208 -2.868 22.081 1.00 94.88 141 LEU A O 1
ATOM 1205 N N . PHE A 1 142 ? -12.925 -1.740 20.275 1.00 94.06 142 PHE A N 1
ATOM 1206 C CA . PHE A 1 142 ? -14.193 -1.322 20.873 1.00 94.06 142 PHE A CA 1
ATOM 1207 C C . PHE A 1 142 ? -15.151 -2.491 21.137 1.00 94.06 142 PHE A C 1
ATOM 1209 O O . PHE A 1 142 ? -15.957 -2.425 22.055 1.00 94.06 142 PHE A O 1
ATOM 1216 N N . THR A 1 143 ? -15.101 -3.548 20.323 1.00 91.00 143 THR A N 1
ATOM 1217 C CA . THR A 1 143 ? -15.976 -4.720 20.495 1.00 91.00 143 THR A CA 1
ATOM 1218 C C . THR A 1 143 ? -15.489 -5.703 21.556 1.00 91.00 143 THR A C 1
ATOM 1220 O O . THR A 1 143 ? -16.301 -6.450 22.095 1.00 91.00 143 THR A O 1
ATOM 1223 N N . ILE A 1 144 ? -14.178 -5.744 21.815 1.00 92.00 144 ILE A N 1
ATOM 1224 C CA . ILE A 1 144 ? -13.561 -6.673 22.774 1.00 92.00 144 ILE A CA 1
ATOM 1225 C C . ILE A 1 144 ? -13.485 -6.059 24.180 1.00 92.00 144 ILE A C 1
ATOM 1227 O O . ILE A 1 144 ? -13.555 -6.803 25.159 1.00 92.00 144 ILE A O 1
ATOM 1231 N N . GLY A 1 145 ? -13.302 -4.737 24.279 1.00 75.94 145 GLY A N 1
ATOM 1232 C CA . GLY A 1 145 ? -13.301 -3.994 25.546 1.00 75.94 145 GLY A CA 1
ATOM 1233 C C . GLY A 1 145 ? -14.701 -3.724 26.079 1.00 75.94 145 GLY A C 1
ATOM 1234 O O . GLY A 1 145 ? -14.857 -3.778 27.318 1.00 75.94 145 GLY A O 1
#

pLDDT: mean 89.2, std 12.13, range [42.66, 98.31]

Secondary structure (DSSP, 8-state):
-----HHHHHHHHHHHHHHHHHHHHHHHHH-----HHHHHHHHHHH-SS-S-SS--TT-TT---TTSSSPPPHHHHHHHHS--GGGTT-HHHHHHHHTTSSS-THHHHHHHHHHHHSTT---HHHHHHHHHHHHHHHHHHHHHH-

Mean predicted aligned error: 5.97 Å

Radius of gyration: 19.84 Å; Cα contacts (8 Å, |Δi|>4): 125; chains: 1; bounding box: 56×32×57 Å